Protein AF-A0A9E4ISK7-F1 (afdb_monomer_lite)

Sequence (174 aa):
MADTTSGPSQARIRTDLWRAVLDFSGDEKYVWDQNGLVARRASEASDPGPDMPTITPEQFTGWKKAFAGGVDDGDRDERLNEWTERRLPASFLPPHLKHRWNGHLKVEVHKRLLDWFEAQNLAAPTDLLVARDGIDAPAGPDLRQRLIACLRLMSQEELERVQIPASVLLRLKP

Structure (mmCIF, N/CA/C/O backbone):
data_AF-A0A9E4ISK7-F1
#
_entry.id   AF-A0A9E4ISK7-F1
#
loop_
_atom_site.group_PDB
_atom_site.id
_atom_site.type_symbol
_atom_site.label_atom_id
_atom_site.label_alt_id
_atom_site.label_comp_id
_atom_site.label_asym_id
_atom_site.label_entity_id
_atom_site.label_seq_id
_atom_site.pdbx_PDB_ins_code
_atom_site.Cartn_x
_atom_site.Cartn_y
_atom_site.Cartn_z
_atom_site.occupancy
_atom_site.B_iso_or_equiv
_atom_site.auth_seq_id
_atom_site.auth_comp_id
_atom_site.auth_asym_id
_atom_site.auth_atom_id
_atom_site.pdbx_PDB_model_num
ATOM 1 N N . MET A 1 1 ? 27.536 -22.541 11.848 1.00 36.38 1 MET A N 1
ATOM 2 C CA . MET A 1 1 ? 26.096 -22.421 12.157 1.00 36.38 1 MET A CA 1
ATOM 3 C C . MET A 1 1 ? 25.453 -21.813 10.931 1.00 36.38 1 MET A C 1
ATOM 5 O O . MET A 1 1 ? 25.887 -20.747 10.524 1.00 36.38 1 MET A O 1
ATOM 9 N N . ALA A 1 2 ? 24.604 -22.581 10.252 1.00 35.00 2 ALA A N 1
ATOM 10 C CA . ALA A 1 2 ? 24.123 -22.255 8.917 1.00 35.00 2 ALA A CA 1
ATOM 11 C C . ALA A 1 2 ? 23.032 -21.179 8.961 1.00 35.00 2 ALA A C 1
ATOM 13 O O . ALA A 1 2 ? 22.099 -21.266 9.758 1.00 35.00 2 ALA A O 1
ATOM 14 N N . ASP A 1 3 ? 23.205 -20.204 8.073 1.00 38.72 3 ASP A N 1
ATOM 15 C CA . ASP A 1 3 ? 22.247 -19.195 7.640 1.00 38.72 3 ASP A CA 1
ATOM 16 C C . ASP A 1 3 ? 20.853 -19.783 7.407 1.00 38.72 3 ASP A C 1
ATOM 18 O O . ASP A 1 3 ? 20.692 -20.782 6.706 1.00 38.72 3 ASP A O 1
ATOM 22 N N . THR A 1 4 ? 19.827 -19.121 7.938 1.00 39.31 4 THR A N 1
ATOM 23 C CA . THR A 1 4 ? 18.451 -19.283 7.456 1.00 39.31 4 THR A CA 1
ATOM 24 C C . THR A 1 4 ? 18.003 -17.948 6.885 1.00 39.31 4 THR A C 1
ATOM 26 O O . THR A 1 4 ? 17.245 -17.197 7.494 1.00 39.31 4 THR A O 1
ATOM 29 N N . THR A 1 5 ? 18.517 -17.625 5.701 1.00 40.44 5 THR A N 1
ATOM 30 C CA . THR A 1 5 ? 17.979 -16.558 4.860 1.00 40.44 5 THR A CA 1
ATOM 31 C C . THR A 1 5 ? 16.600 -17.001 4.359 1.00 40.44 5 THR A C 1
ATOM 33 O O . THR A 1 5 ? 16.457 -17.538 3.262 1.00 40.44 5 THR A O 1
ATOM 36 N N . SER A 1 6 ? 15.563 -16.818 5.179 1.00 36.56 6 SER A N 1
ATOM 37 C CA . SER A 1 6 ? 14.184 -16.809 4.689 1.00 36.56 6 SER A CA 1
ATOM 38 C C . SER A 1 6 ? 14.064 -15.646 3.712 1.00 36.56 6 SER A C 1
ATOM 40 O O . SER A 1 6 ? 14.045 -14.484 4.116 1.00 36.56 6 SER A O 1
ATOM 42 N N . GLY A 1 7 ? 14.023 -15.946 2.413 1.00 36.56 7 GLY A N 1
ATOM 43 C CA . GLY A 1 7 ? 13.635 -14.956 1.412 1.00 36.56 7 GLY A CA 1
ATOM 44 C C . GLY A 1 7 ? 12.263 -14.359 1.764 1.00 36.56 7 GLY A C 1
ATOM 45 O O . GLY A 1 7 ? 11.488 -15.003 2.476 1.00 36.56 7 GLY A O 1
ATOM 46 N N . PRO A 1 8 ? 11.919 -13.147 1.293 1.00 43.12 8 PRO A N 1
ATOM 47 C CA . PRO A 1 8 ? 10.624 -12.522 1.562 1.00 43.12 8 PRO A CA 1
ATOM 48 C C . PRO A 1 8 ? 9.508 -13.246 0.787 1.00 43.12 8 PRO A C 1
ATOM 50 O O . PRO A 1 8 ? 8.964 -12.753 -0.201 1.00 43.12 8 PRO A O 1
ATOM 53 N N . SER A 1 9 ? 9.180 -14.468 1.196 1.00 48.53 9 SER A N 1
ATOM 54 C CA . SER A 1 9 ? 8.188 -15.316 0.557 1.00 48.53 9 SER A CA 1
ATOM 55 C C . SER A 1 9 ? 6.815 -15.099 1.192 1.00 48.53 9 SER A C 1
ATOM 57 O O . SER A 1 9 ? 6.573 -15.429 2.347 1.00 48.53 9 SER A O 1
ATOM 59 N N . GLN A 1 10 ? 5.902 -14.581 0.369 1.00 63.69 10 GLN A N 1
ATOM 60 C CA . GLN A 1 10 ? 4.440 -14.690 0.462 1.00 63.69 10 GLN A CA 1
ATOM 61 C C . GLN A 1 10 ? 3.666 -13.859 1.496 1.00 63.69 10 GLN A C 1
ATOM 63 O O . GLN A 1 10 ? 2.447 -13.798 1.361 1.00 63.69 10 GLN A O 1
ATOM 68 N N . ALA A 1 11 ? 4.281 -13.138 2.432 1.00 76.06 11 ALA A N 1
ATOM 69 C CA . ALA A 1 11 ? 3.509 -12.260 3.321 1.00 76.06 11 ALA A CA 1
ATOM 70 C C . ALA A 1 11 ? 2.785 -11.121 2.557 1.00 76.06 11 ALA A C 1
ATOM 72 O O . ALA A 1 11 ? 3.293 -10.558 1.570 1.00 76.06 11 ALA A O 1
ATOM 73 N N . ARG A 1 12 ? 1.566 -10.783 2.988 1.00 87.88 12 ARG A N 1
ATOM 74 C CA . ARG A 1 12 ? 0.753 -9.668 2.482 1.00 87.88 12 ARG A CA 1
ATOM 75 C C . ARG A 1 12 ? 0.538 -8.666 3.611 1.00 87.88 12 ARG A C 1
ATOM 77 O O . ARG A 1 12 ? 0.230 -9.058 4.726 1.00 87.88 12 ARG A O 1
ATOM 84 N N . ILE A 1 13 ? 0.657 -7.379 3.302 1.00 90.81 13 ILE A N 1
ATOM 85 C CA . ILE A 1 13 ? 0.269 -6.326 4.244 1.00 90.81 13 ILE A CA 1
ATOM 86 C C . ILE A 1 13 ? -1.234 -6.441 4.503 1.00 90.81 13 ILE A C 1
ATOM 88 O O . ILE A 1 13 ? -2.003 -6.689 3.567 1.00 90.81 13 ILE A O 1
ATOM 92 N N . ARG A 1 14 ? -1.648 -6.295 5.761 1.00 93.69 14 ARG A N 1
ATOM 93 C CA . ARG A 1 14 ? -3.054 -6.351 6.163 1.00 93.69 14 ARG A CA 1
ATOM 94 C C . ARG A 1 14 ? -3.914 -5.436 5.283 1.00 93.69 14 ARG A C 1
ATOM 96 O O . ARG A 1 14 ? -3.513 -4.326 4.934 1.00 93.69 14 ARG A O 1
ATOM 103 N N . THR A 1 15 ? -5.068 -5.937 4.845 1.00 92.25 15 THR A N 1
ATOM 104 C CA . THR A 1 15 ? -5.832 -5.339 3.734 1.00 92.25 15 THR A CA 1
ATOM 105 C C . THR A 1 15 ? -6.301 -3.911 4.020 1.00 92.25 15 THR A C 1
ATOM 107 O O . THR A 1 15 ? -6.286 -3.071 3.122 1.00 92.25 15 THR A O 1
ATOM 110 N N . ASP A 1 16 ? -6.711 -3.632 5.254 1.00 93.56 16 ASP A N 1
ATOM 111 C CA . ASP A 1 16 ? -7.129 -2.310 5.723 1.00 93.56 16 ASP A CA 1
ATOM 112 C C . ASP A 1 16 ? -5.970 -1.302 5.679 1.00 93.56 16 ASP A C 1
ATOM 114 O O . ASP A 1 16 ? -6.127 -0.216 5.125 1.00 93.56 16 ASP A O 1
ATOM 118 N N . LEU A 1 17 ? -4.786 -1.699 6.156 1.00 95.19 17 LEU A N 1
ATOM 119 C CA . LEU A 1 17 ? -3.566 -0.888 6.128 1.00 95.19 17 LEU A CA 1
ATOM 120 C C . LEU A 1 17 ? -3.111 -0.615 4.692 1.00 95.19 17 LEU A C 1
ATOM 122 O O . LEU A 1 17 ? -2.811 0.521 4.329 1.00 95.19 17 LEU A O 1
ATOM 126 N N . TRP A 1 18 ? -3.102 -1.655 3.853 1.00 94.94 18 TRP A N 1
ATOM 127 C CA . TRP A 1 18 ? -2.766 -1.541 2.435 1.00 94.94 18 TRP A CA 1
ATOM 128 C C . TRP A 1 18 ? -3.679 -0.539 1.726 1.00 94.94 18 TRP A C 1
ATOM 130 O O . TRP A 1 18 ? -3.203 0.327 0.992 1.00 94.94 18 TRP A O 1
ATOM 140 N N . ARG A 1 19 ? -4.992 -0.646 1.963 1.00 93.19 19 ARG A N 1
ATOM 141 C CA . ARG A 1 19 ? -5.985 0.263 1.393 1.00 93.19 19 ARG A CA 1
ATOM 142 C C . ARG A 1 19 ? -5.784 1.686 1.902 1.00 93.19 19 ARG A C 1
ATOM 144 O O . ARG A 1 19 ? -5.704 2.585 1.081 1.00 93.19 19 ARG A O 1
ATOM 151 N N . ALA A 1 20 ? -5.644 1.882 3.211 1.00 94.31 20 ALA A N 1
ATOM 152 C CA . ALA A 1 20 ? -5.480 3.208 3.804 1.00 94.31 20 ALA A CA 1
ATOM 153 C C . ALA A 1 20 ? -4.252 3.956 3.262 1.00 94.31 20 ALA A C 1
ATOM 155 O O . ALA A 1 20 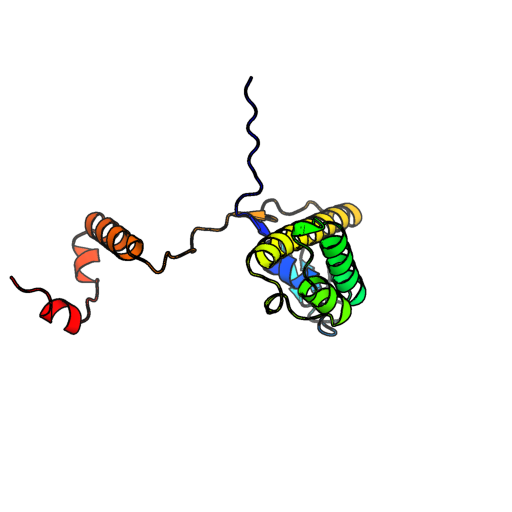? -4.310 5.161 3.029 1.00 94.31 20 ALA A O 1
ATOM 156 N N . VAL A 1 21 ? -3.145 3.247 3.020 1.00 95.75 21 VAL A N 1
ATOM 157 C CA . VAL A 1 21 ? -1.927 3.852 2.466 1.00 95.75 21 VAL A CA 1
ATOM 158 C C . VAL A 1 21 ? -2.071 4.175 0.978 1.00 95.75 21 VAL A C 1
ATOM 160 O O . VAL A 1 21 ? -1.618 5.233 0.548 1.00 95.75 21 VAL A O 1
ATOM 163 N N . LEU A 1 22 ? -2.665 3.278 0.184 1.00 94.06 22 LEU A N 1
ATOM 164 C CA . LEU A 1 22 ? -2.712 3.400 -1.279 1.00 94.06 22 LEU A CA 1
ATOM 165 C C . LEU A 1 22 ? -3.979 4.062 -1.835 1.00 94.06 22 LEU A C 1
ATOM 167 O O . LEU A 1 22 ? -4.056 4.261 -3.047 1.00 94.06 22 LEU A O 1
ATOM 171 N N . ASP A 1 23 ? -4.962 4.403 -1.006 1.00 90.50 23 ASP A N 1
ATOM 172 C CA . ASP A 1 23 ? -6.176 5.093 -1.451 1.00 90.50 23 ASP A CA 1
ATOM 173 C C . ASP A 1 23 ? -5.957 6.606 -1.566 1.00 90.50 23 ASP A C 1
ATOM 175 O O . ASP A 1 23 ? -6.530 7.412 -0.846 1.00 90.50 23 ASP A O 1
ATOM 179 N N . PHE A 1 24 ? -5.089 6.989 -2.499 1.00 82.94 24 PHE A N 1
ATOM 180 C CA . PHE A 1 24 ? -4.794 8.384 -2.838 1.00 82.94 24 PHE A CA 1
ATOM 181 C C . PHE A 1 24 ? -5.699 8.922 -3.957 1.00 82.94 24 PHE A C 1
ATOM 183 O O . PHE A 1 24 ? -5.371 9.905 -4.622 1.00 82.94 24 PHE A O 1
ATOM 190 N N . SER A 1 25 ? -6.800 8.214 -4.226 1.00 76.88 25 SER A N 1
ATOM 191 C CA . SER A 1 25 ? -7.672 8.433 -5.380 1.00 76.88 25 SER A CA 1
ATOM 192 C C . SER A 1 25 ? -8.819 9.414 -5.123 1.00 76.88 25 SER A C 1
ATOM 194 O O . SER A 1 25 ? -9.429 9.883 -6.083 1.00 76.88 25 SER A O 1
ATOM 196 N N . GLY A 1 26 ? -9.092 9.768 -3.865 1.00 64.69 26 GLY A N 1
ATOM 197 C CA . GLY A 1 26 ? -10.170 10.685 -3.503 1.00 64.69 26 GLY A CA 1
ATOM 198 C C . GLY A 1 26 ? -10.032 11.241 -2.088 1.00 64.69 26 GLY A C 1
ATOM 199 O O . GLY A 1 26 ? -9.187 10.788 -1.324 1.00 64.69 26 GLY A O 1
ATOM 200 N N . ASP A 1 27 ? -10.887 12.214 -1.759 1.00 70.50 27 ASP A N 1
ATOM 201 C CA . ASP A 1 27 ? -10.942 13.002 -0.508 1.00 70.50 27 ASP A CA 1
ATOM 202 C C . ASP A 1 27 ? -11.174 12.189 0.783 1.00 70.50 27 ASP A C 1
ATOM 204 O O . ASP A 1 27 ? -11.459 12.741 1.850 1.00 70.50 27 ASP A O 1
ATOM 208 N N . GLU A 1 28 ? -11.102 10.865 0.706 1.00 82.81 28 GLU A N 1
ATOM 209 C CA . GLU A 1 28 ? -11.341 9.991 1.835 1.00 82.81 28 GLU A CA 1
ATOM 210 C C . GLU A 1 28 ? -10.117 9.940 2.745 1.00 82.81 28 GLU A C 1
ATOM 212 O O . GLU A 1 28 ? -9.042 9.463 2.381 1.00 82.81 28 GLU A O 1
ATOM 217 N N . LYS A 1 29 ? -10.307 10.400 3.978 1.00 89.50 29 LYS A N 1
ATOM 218 C CA . LYS A 1 29 ? -9.327 10.218 5.042 1.00 89.50 29 LYS A CA 1
ATOM 219 C C . LYS A 1 29 ? -9.510 8.858 5.693 1.00 89.50 29 LYS A C 1
ATOM 221 O O . LYS A 1 29 ? -10.633 8.399 5.902 1.00 89.50 29 LYS A O 1
ATOM 226 N N . TYR A 1 30 ? -8.397 8.235 6.048 1.00 93.50 30 TYR A N 1
ATOM 227 C CA . TYR A 1 30 ? -8.376 7.020 6.848 1.00 93.50 30 TYR A CA 1
ATOM 228 C C . TYR A 1 30 ? -7.819 7.352 8.227 1.00 93.50 30 TYR A C 1
ATOM 230 O O . TYR A 1 30 ? -6.821 8.058 8.331 1.00 93.50 30 TYR A O 1
ATOM 238 N N . VAL A 1 31 ? -8.440 6.816 9.270 1.00 94.38 31 VAL A N 1
ATOM 239 C CA . VAL A 1 31 ? -8.013 6.967 10.664 1.00 94.38 31 VAL A CA 1
ATOM 240 C C . VAL A 1 31 ? -7.708 5.602 11.264 1.00 94.38 31 VAL A C 1
ATOM 242 O O . VAL A 1 31 ? -8.289 4.582 10.871 1.00 94.38 31 VAL A O 1
ATOM 245 N N . TRP A 1 32 ? -6.779 5.581 12.213 1.00 94.69 32 TRP A N 1
ATOM 246 C CA . TRP A 1 32 ? -6.459 4.388 12.983 1.00 94.69 32 TRP A CA 1
ATOM 247 C C . TRP A 1 32 ? -7.352 4.265 14.215 1.00 94.69 32 TRP A C 1
ATOM 249 O O . TRP A 1 32 ? -7.289 5.087 15.131 1.00 94.69 32 TRP A O 1
ATOM 259 N N . ASP A 1 33 ? -8.148 3.201 14.264 1.00 90.25 33 ASP A N 1
ATOM 260 C CA . ASP A 1 33 ? -8.934 2.838 15.436 1.00 90.25 33 ASP A CA 1
ATOM 261 C C . ASP A 1 33 ? -8.073 2.012 16.397 1.00 90.25 33 ASP A C 1
ATOM 263 O O . ASP A 1 33 ? -7.779 0.843 16.141 1.00 90.25 33 ASP A O 1
ATOM 267 N N . GLN A 1 34 ? -7.669 2.618 17.513 1.00 86.38 34 GLN A N 1
ATOM 268 C CA . GLN A 1 34 ? -6.843 1.951 18.524 1.00 86.38 34 GLN A CA 1
ATOM 269 C C . GLN A 1 34 ? -7.591 0.846 19.280 1.00 86.38 34 GLN A C 1
ATOM 271 O O . GLN A 1 34 ? -6.956 -0.096 19.746 1.00 86.38 34 GLN A O 1
ATOM 276 N N . ASN A 1 35 ? -8.921 0.929 19.389 1.00 85.69 35 ASN A N 1
ATOM 277 C CA . ASN A 1 35 ? -9.716 -0.080 20.089 1.00 85.69 35 ASN A CA 1
ATOM 278 C C . ASN A 1 35 ? -9.909 -1.317 19.209 1.00 85.69 35 ASN A C 1
ATOM 280 O O . ASN A 1 35 ? -9.797 -2.446 19.680 1.00 85.69 35 ASN A O 1
ATOM 284 N N . GLY A 1 36 ? -10.190 -1.095 17.924 1.00 85.62 36 GLY A N 1
ATOM 285 C CA . GLY A 1 36 ? -10.342 -2.159 16.933 1.00 85.62 36 GLY A CA 1
ATOM 286 C C . GLY A 1 36 ? -9.026 -2.646 16.323 1.00 85.62 36 GLY A C 1
ATOM 287 O O . GLY A 1 36 ? -9.036 -3.640 15.602 1.00 85.62 36 GLY A O 1
ATOM 288 N N . LEU A 1 37 ? -7.915 -1.941 16.575 1.00 89.44 37 LEU A N 1
ATOM 289 C CA . LEU A 1 37 ? -6.619 -2.117 15.911 1.00 89.44 37 LEU A CA 1
ATOM 290 C C . LEU A 1 37 ? -6.760 -2.207 14.385 1.00 89.44 37 LEU A C 1
ATOM 292 O O . LEU A 1 37 ? -6.157 -3.076 13.750 1.00 89.44 37 LEU A O 1
ATOM 296 N N . VAL A 1 38 ? -7.568 -1.323 13.793 1.00 92.06 38 VAL A N 1
ATOM 297 C CA . VAL A 1 38 ? -7.956 -1.358 12.375 1.00 92.06 38 VAL A CA 1
ATOM 298 C C . VAL A 1 38 ? -7.886 0.029 11.740 1.00 92.06 38 VAL A C 1
ATOM 300 O O . VAL A 1 38 ? -8.265 1.029 12.348 1.00 92.06 38 VAL A O 1
ATOM 303 N N . ALA A 1 39 ? -7.429 0.096 10.491 1.00 92.69 39 ALA A N 1
ATOM 304 C CA . ALA A 1 39 ? -7.552 1.299 9.681 1.0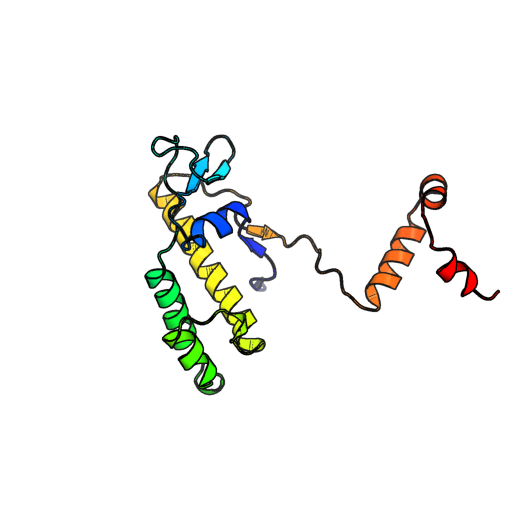0 92.69 39 ALA A CA 1
ATOM 305 C C . ALA A 1 39 ? -8.942 1.348 9.041 1.00 92.69 39 ALA A C 1
ATOM 307 O O . ALA A 1 39 ? -9.361 0.426 8.337 1.00 92.69 39 ALA A O 1
ATOM 308 N N . ARG A 1 40 ? -9.667 2.442 9.253 1.00 92.25 40 ARG A N 1
ATOM 309 C CA . ARG A 1 40 ? -11.008 2.634 8.693 1.00 92.25 40 ARG A CA 1
ATOM 310 C C . ARG A 1 40 ? -11.138 4.006 8.062 1.00 92.25 40 ARG A C 1
ATOM 312 O O . ARG A 1 40 ? -10.377 4.917 8.365 1.00 92.25 40 ARG A O 1
ATOM 319 N N . ARG A 1 41 ? -12.109 4.140 7.163 1.00 91.75 41 ARG A N 1
ATOM 320 C CA . ARG A 1 41 ? -12.477 5.444 6.606 1.00 91.75 41 ARG A CA 1
ATOM 321 C C . ARG A 1 41 ? -13.015 6.325 7.731 1.00 91.75 41 ARG A C 1
ATOM 323 O O . ARG A 1 41 ? -13.781 5.835 8.565 1.00 91.75 41 ARG A O 1
ATOM 330 N N . ALA A 1 42 ? -12.613 7.588 7.738 1.00 89.50 42 ALA A N 1
ATOM 331 C CA . ALA A 1 42 ? -13.166 8.586 8.634 1.00 89.50 42 ALA A CA 1
ATOM 332 C C . ALA A 1 42 ? -14.638 8.813 8.266 1.00 89.50 42 ALA A C 1
ATOM 334 O O . ALA A 1 42 ? -14.949 9.087 7.104 1.00 89.50 42 ALA A O 1
ATOM 335 N N . SER A 1 43 ? -15.550 8.672 9.228 1.00 82.06 43 SER A N 1
ATOM 336 C CA . SER A 1 43 ? -16.971 8.966 8.999 1.00 82.06 43 SER A CA 1
ATOM 337 C C . SER A 1 43 ? -17.257 10.466 9.038 1.00 82.06 43 SER A C 1
ATOM 339 O O . SER A 1 43 ? -18.164 10.938 8.360 1.00 82.06 43 SER A O 1
ATOM 341 N N . GLU A 1 44 ? -16.470 11.214 9.813 1.00 76.94 44 GLU A N 1
ATOM 342 C CA . GLU A 1 44 ? -16.569 12.664 9.973 1.00 76.94 44 GLU A CA 1
ATOM 343 C C . GLU A 1 44 ? -15.170 13.287 10.082 1.00 76.94 44 GLU A C 1
ATOM 345 O O . GLU A 1 44 ? -14.195 12.611 10.395 1.00 76.94 44 GLU A O 1
ATOM 350 N N . ALA A 1 45 ? -15.052 14.601 9.874 1.00 68.62 45 ALA A N 1
ATOM 351 C CA . ALA A 1 45 ? -13.770 15.301 10.018 1.00 68.62 45 ALA A CA 1
ATOM 352 C C . ALA A 1 45 ? -13.220 15.295 11.461 1.00 68.62 45 ALA A C 1
ATOM 354 O O . ALA A 1 45 ? -12.046 15.591 11.660 1.00 68.62 45 ALA A O 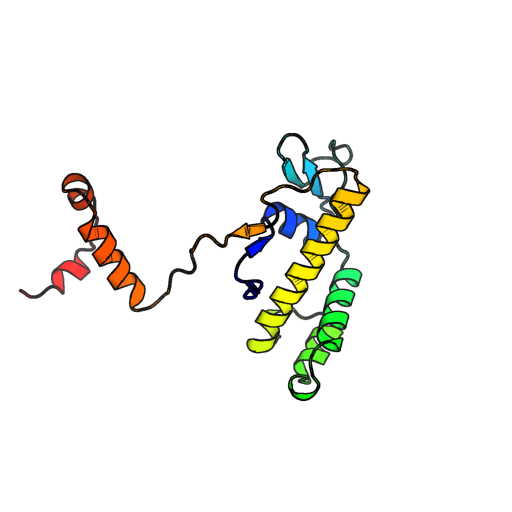1
ATOM 355 N N . SER A 1 46 ? -14.064 14.976 12.449 1.00 70.12 46 SER A N 1
ATOM 356 C CA . SER A 1 46 ? -13.720 14.902 13.876 1.00 70.12 46 SER A CA 1
ATOM 357 C C . SER A 1 46 ? -13.627 13.460 14.395 1.00 70.12 46 SER A C 1
ATOM 359 O O . SER A 1 46 ? -13.745 13.230 15.600 1.00 70.12 46 SER A O 1
ATOM 361 N N . ASP A 1 47 ? -13.465 12.487 13.500 1.00 78.12 47 ASP A N 1
ATOM 362 C CA . ASP A 1 47 ? -13.366 11.081 13.875 1.00 78.12 47 ASP A CA 1
ATOM 363 C C . ASP A 1 47 ? -12.144 10.842 14.788 1.00 78.12 47 ASP A C 1
ATOM 365 O O . ASP A 1 47 ? -11.028 11.224 14.422 1.00 78.12 47 ASP A O 1
ATOM 369 N N . PRO A 1 48 ? -12.317 10.272 15.995 1.00 78.38 48 PRO A N 1
ATOM 370 C CA . PRO A 1 48 ? -11.215 10.105 16.931 1.00 78.38 48 PRO A CA 1
ATOM 371 C C . PRO A 1 48 ? -10.195 9.075 16.428 1.00 78.38 48 PRO A C 1
ATOM 373 O O . PRO A 1 48 ? -10.490 7.887 16.309 1.00 78.38 48 PRO A O 1
ATOM 376 N N . GLY A 1 49 ? -8.964 9.531 16.201 1.00 86.88 49 GLY A N 1
ATOM 377 C CA . GLY A 1 49 ? -7.814 8.688 15.879 1.00 86.88 49 GLY A CA 1
ATOM 378 C C . GLY A 1 49 ? -6.737 9.461 15.117 1.00 86.88 49 GLY A C 1
ATOM 379 O O . GLY A 1 49 ? -7.019 10.527 14.571 1.00 86.88 49 GLY A O 1
ATOM 380 N N . PRO A 1 50 ? -5.489 8.968 15.083 1.00 92.56 50 PRO A N 1
ATOM 381 C CA . PRO A 1 50 ? -4.473 9.554 14.226 1.00 92.56 50 PRO A CA 1
ATOM 382 C C . PRO A 1 50 ? -4.757 9.213 12.757 1.00 92.56 50 PRO A C 1
ATOM 384 O O . PRO A 1 50 ? -5.141 8.085 12.425 1.00 92.56 50 PRO A O 1
ATOM 387 N N . ASP A 1 51 ? -4.538 10.194 11.883 1.00 93.62 51 ASP A N 1
ATOM 388 C CA . ASP A 1 51 ? -4.674 10.044 10.434 1.00 93.62 51 ASP A CA 1
ATOM 389 C C . ASP A 1 51 ? -3.652 9.029 9.903 1.00 93.62 51 ASP A C 1
ATOM 391 O O . ASP A 1 51 ? -2.452 9.133 10.178 1.00 93.62 51 ASP A O 1
ATOM 395 N N . MET A 1 52 ? -4.116 8.065 9.108 1.00 94.88 52 MET A N 1
ATOM 396 C CA . MET A 1 52 ? -3.266 7.075 8.446 1.00 94.88 52 MET A CA 1
ATOM 397 C C . MET A 1 52 ? -2.338 7.743 7.421 1.00 94.88 52 MET A C 1
ATOM 399 O O . MET A 1 52 ? -2.697 8.756 6.815 1.00 94.88 52 MET A O 1
ATOM 403 N N . PRO A 1 53 ? -1.158 7.159 7.136 1.00 95.31 53 PRO A N 1
ATOM 404 C CA . PRO A 1 53 ? -0.190 7.744 6.222 1.00 95.31 53 PRO A CA 1
ATOM 405 C C . PRO A 1 53 ? -0.564 7.444 4.761 1.00 95.31 53 PRO A C 1
ATOM 407 O O . PRO A 1 53 ? 0.188 6.781 4.044 1.00 95.31 53 PRO A O 1
ATOM 410 N N . THR A 1 54 ? -1.709 7.932 4.287 1.00 94.81 54 THR A N 1
ATOM 411 C CA . THR A 1 54 ? -2.092 7.870 2.867 1.00 94.81 54 THR A CA 1
ATOM 412 C C . THR A 1 54 ? -1.033 8.576 2.019 1.00 94.81 54 THR A C 1
ATOM 414 O O . THR A 1 54 ? -0.490 9.613 2.417 1.00 94.81 54 THR A O 1
ATOM 417 N N . ILE A 1 55 ? -0.638 7.983 0.891 1.00 94.62 55 ILE A N 1
ATOM 418 C CA . ILE A 1 55 ? 0.320 8.624 -0.021 1.00 94.62 55 ILE A CA 1
ATOM 419 C C . ILE A 1 55 ? -0.361 9.660 -0.911 1.00 94.62 55 ILE A C 1
ATOM 421 O 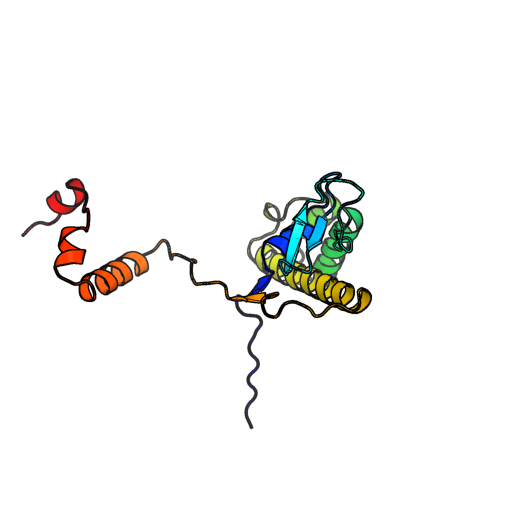O . ILE A 1 55 ? -1.573 9.665 -1.051 1.00 94.62 55 ILE A O 1
ATOM 425 N N . THR A 1 56 ? 0.415 10.527 -1.553 1.00 92.44 56 THR A N 1
ATOM 426 C CA . THR A 1 56 ? -0.086 11.373 -2.646 1.00 92.44 56 THR A CA 1
ATOM 427 C C . THR A 1 56 ? 0.223 10.746 -4.014 1.00 92.44 56 THR A C 1
ATOM 429 O O . THR A 1 56 ? 1.120 9.894 -4.115 1.00 92.44 56 THR A O 1
ATOM 432 N N . PRO A 1 57 ? -0.444 11.178 -5.104 1.00 90.88 57 PRO A N 1
ATOM 433 C CA . PRO A 1 57 ? -0.087 10.759 -6.462 1.00 90.88 57 PRO A CA 1
ATOM 434 C C . PRO A 1 57 ? 1.391 11.009 -6.814 1.00 90.88 57 PRO A C 1
ATOM 436 O O . PRO A 1 57 ? 2.012 10.240 -7.556 1.00 90.88 57 PRO A O 1
ATOM 439 N N . GLU A 1 58 ? 1.982 12.074 -6.274 1.00 91.69 58 GLU A N 1
ATOM 440 C CA . GLU A 1 58 ? 3.385 12.448 -6.463 1.00 91.69 58 GLU A CA 1
ATOM 441 C C . GLU A 1 58 ? 4.308 11.479 -5.729 1.00 91.69 58 GLU A C 1
ATOM 443 O O . GLU A 1 58 ? 5.286 11.020 -6.319 1.00 91.69 58 GLU A O 1
ATOM 448 N N . GLN A 1 59 ? 3.978 11.113 -4.486 1.00 94.06 59 GLN A N 1
ATOM 449 C CA . GLN A 1 59 ? 4.719 10.105 -3.721 1.00 94.06 59 GLN A CA 1
ATOM 450 C C . GLN A 1 59 ? 4.681 8.747 -4.428 1.00 94.06 59 GLN A C 1
ATOM 452 O O . GLN A 1 59 ? 5.726 8.124 -4.617 1.00 94.06 59 GLN A O 1
ATOM 457 N N . PHE A 1 60 ? 3.510 8.332 -4.923 1.00 93.25 60 PHE A N 1
ATOM 458 C CA . PHE A 1 60 ? 3.380 7.102 -5.706 1.00 93.25 60 PHE A CA 1
ATOM 459 C C . PHE A 1 60 ? 4.215 7.145 -6.993 1.00 93.25 60 PHE A C 1
ATOM 461 O O . PHE A 1 60 ? 4.880 6.174 -7.352 1.00 93.25 60 PHE A O 1
ATOM 468 N N . THR A 1 61 ? 4.235 8.291 -7.681 1.00 92.38 61 THR A N 1
ATOM 469 C CA . THR A 1 61 ? 5.098 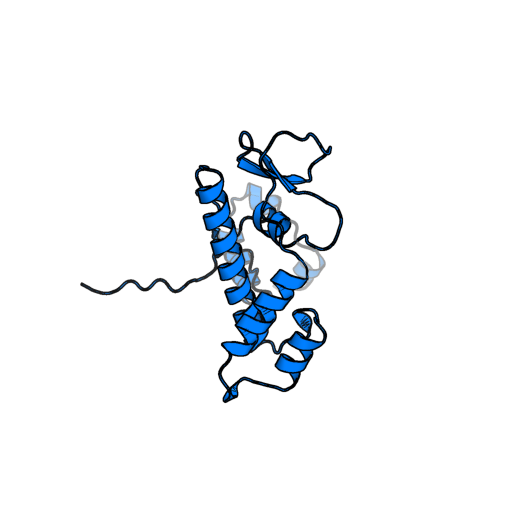8.504 -8.854 1.00 92.38 61 THR A CA 1
ATOM 470 C C . THR A 1 61 ? 6.583 8.451 -8.477 1.00 92.38 61 THR A C 1
ATOM 472 O O . THR A 1 61 ? 7.389 7.910 -9.233 1.00 92.38 61 THR A O 1
ATOM 475 N N . GLY A 1 62 ? 6.953 8.964 -7.302 1.00 94.50 62 GLY A N 1
ATOM 476 C CA . GLY A 1 62 ? 8.298 8.853 -6.738 1.00 94.50 62 GLY A CA 1
ATOM 477 C C . GLY A 1 62 ? 8.729 7.399 -6.561 1.00 94.50 62 GLY A C 1
ATOM 478 O O . GLY A 1 62 ? 9.808 7.029 -7.018 1.00 94.50 62 GLY A O 1
ATOM 479 N N . TRP A 1 63 ? 7.857 6.552 -6.011 1.00 95.69 63 TRP A N 1
ATOM 480 C CA . TRP A 1 63 ? 8.107 5.112 -5.890 1.00 95.69 63 TRP A CA 1
ATOM 481 C C . TRP A 1 63 ? 8.290 4.431 -7.248 1.00 95.69 63 TRP A C 1
ATOM 483 O O . TRP A 1 63 ? 9.213 3.640 -7.419 1.00 95.69 63 TRP A O 1
ATOM 493 N N . LYS A 1 64 ? 7.487 4.785 -8.261 1.00 94.44 64 LYS A N 1
ATOM 494 C CA . LYS A 1 64 ? 7.686 4.265 -9.629 1.00 94.44 64 LYS A CA 1
ATOM 495 C C . LYS A 1 64 ? 9.061 4.616 -10.192 1.00 94.44 64 LYS A C 1
ATOM 497 O O . LYS A 1 64 ? 9.724 3.755 -10.763 1.00 94.44 64 LYS A O 1
ATOM 502 N N . LYS A 1 65 ? 9.496 5.867 -10.018 1.00 93.88 65 LYS A N 1
ATOM 503 C CA . LYS A 1 65 ? 10.816 6.330 -10.469 1.00 93.88 65 LYS A CA 1
ATOM 504 C C . LYS A 1 65 ? 11.947 5.625 -9.724 1.00 93.88 65 LYS A C 1
ATOM 506 O O . LYS A 1 65 ? 12.905 5.203 -10.362 1.00 93.88 65 LYS A O 1
ATOM 511 N N . ALA A 1 66 ? 11.819 5.464 -8.407 1.00 94.44 66 ALA A N 1
ATOM 512 C CA . ALA A 1 66 ? 12.788 4.733 -7.593 1.00 94.44 66 ALA A CA 1
ATOM 513 C C . ALA A 1 66 ? 12.913 3.274 -8.054 1.00 94.44 66 ALA A C 1
ATOM 515 O O . ALA A 1 66 ? 14.021 2.783 -8.255 1.00 94.44 66 ALA A O 1
ATOM 516 N N . PHE A 1 67 ? 11.782 2.614 -8.317 1.00 94.81 67 PHE A N 1
ATOM 517 C CA . PHE A 1 67 ? 11.762 1.274 -8.891 1.00 94.81 67 PHE A CA 1
ATOM 518 C C . PHE A 1 67 ? 12.460 1.219 -10.254 1.00 94.81 67 PHE A C 1
ATOM 520 O O . PHE A 1 67 ? 13.363 0.410 -10.431 1.00 94.81 67 PHE A O 1
ATOM 527 N N . ALA A 1 68 ? 12.094 2.093 -11.197 1.00 92.31 68 ALA A N 1
ATOM 528 C CA . ALA A 1 68 ? 12.693 2.114 -12.533 1.00 92.31 68 ALA A CA 1
ATOM 529 C C . ALA A 1 68 ? 14.207 2.411 -12.511 1.00 92.31 68 ALA A C 1
ATOM 531 O O . ALA A 1 68 ? 14.963 1.878 -13.328 1.00 92.31 68 ALA A O 1
ATOM 532 N N . GLY A 1 69 ? 14.665 3.225 -11.554 1.00 91.88 69 GLY A N 1
ATOM 533 C CA . GLY A 1 69 ? 16.083 3.496 -11.315 1.00 91.88 69 GLY A CA 1
ATOM 534 C C . GLY A 1 69 ? 16.863 2.289 -10.785 1.00 91.88 69 GLY A C 1
ATOM 535 O O . GLY A 1 69 ? 18.052 2.184 -11.064 1.00 91.88 69 GLY A O 1
ATOM 536 N N . GLY A 1 70 ? 16.199 1.374 -10.070 1.00 89.25 70 GLY A N 1
ATOM 537 C CA . GLY A 1 70 ? 16.786 0.145 -9.524 1.00 89.25 70 GLY A CA 1
ATOM 538 C C . GLY A 1 70 ? 16.653 -1.098 -10.413 1.00 89.25 70 GLY A C 1
ATOM 539 O O . GLY A 1 70 ? 17.025 -2.186 -9.979 1.00 89.25 70 GLY A O 1
ATOM 540 N N . VAL A 1 71 ? 16.087 -0.972 -11.619 1.00 90.00 71 VAL A N 1
ATOM 541 C CA . VAL A 1 71 ? 16.059 -2.054 -12.617 1.00 90.00 71 VAL A CA 1
ATOM 542 C C . VAL A 1 71 ? 17.361 -2.032 -13.417 1.00 90.00 71 VAL A C 1
ATOM 544 O O . VAL A 1 71 ? 17.769 -0.975 -13.897 1.00 90.00 71 VAL A O 1
ATOM 547 N N . ASP A 1 72 ? 17.984 -3.203 -13.557 1.00 87.06 72 ASP A N 1
ATOM 548 C CA . ASP A 1 72 ? 19.215 -3.400 -14.324 1.00 87.06 72 ASP A CA 1
ATOM 549 C C . ASP A 1 72 ? 19.022 -3.004 -15.794 1.00 87.06 72 ASP A C 1
ATOM 551 O O . ASP A 1 72 ? 17.962 -3.243 -16.374 1.00 87.06 72 ASP A O 1
ATOM 555 N N . ASP A 1 73 ? 20.057 -2.451 -16.431 1.00 79.81 73 ASP A N 1
ATOM 556 C CA . ASP A 1 73 ? 19.952 -1.939 -17.807 1.00 79.81 73 ASP A CA 1
ATOM 557 C C . ASP A 1 73 ? 19.529 -3.013 -18.827 1.00 79.81 73 ASP A C 1
ATOM 559 O O . ASP A 1 73 ? 18.874 -2.693 -19.814 1.00 79.81 73 ASP A O 1
ATOM 563 N N . GLY A 1 74 ? 19.835 -4.291 -18.573 1.00 77.94 74 GLY A N 1
ATOM 564 C CA . GLY A 1 74 ? 19.400 -5.411 -19.420 1.00 77.94 74 GLY A CA 1
ATOM 565 C C . GLY A 1 74 ? 17.899 -5.726 -19.351 1.00 77.94 74 GLY A C 1
ATOM 566 O O . GLY A 1 74 ? 17.358 -6.294 -20.296 1.00 77.94 74 GLY A O 1
ATOM 567 N N . ASP A 1 75 ? 17.226 -5.325 -18.270 1.00 76.12 75 ASP A N 1
ATOM 568 C CA . ASP A 1 75 ? 15.779 -5.482 -18.056 1.00 76.12 75 ASP A CA 1
ATOM 569 C C . ASP A 1 75 ? 15.009 -4.171 -18.334 1.00 76.12 75 ASP A C 1
ATOM 571 O O . ASP A 1 75 ? 13.774 -4.126 -18.253 1.00 76.12 75 ASP A O 1
ATOM 575 N N . ARG A 1 76 ? 15.724 -3.076 -18.630 1.00 78.69 76 ARG A N 1
ATOM 576 C CA . ARG A 1 76 ? 15.150 -1.751 -18.877 1.00 78.69 76 ARG A CA 1
ATOM 577 C C . ARG A 1 76 ? 14.631 -1.660 -20.314 1.00 78.69 76 ARG A C 1
ATOM 579 O O . ARG A 1 76 ? 15.343 -1.297 -21.240 1.00 78.69 76 ARG A O 1
ATOM 586 N N . ASP A 1 77 ? 13.351 -1.973 -20.472 1.00 80.62 77 ASP A N 1
ATOM 587 C CA . ASP A 1 77 ? 12.593 -1.802 -21.718 1.00 80.62 77 ASP A CA 1
ATOM 588 C C . ASP A 1 77 ? 12.018 -0.369 -21.825 1.00 80.62 77 ASP A C 1
ATOM 590 O O . ASP A 1 77 ? 11.706 0.264 -20.811 1.00 80.62 77 ASP A O 1
ATOM 594 N N . GLU A 1 78 ? 11.797 0.134 -23.044 1.00 84.06 78 GLU A N 1
ATOM 595 C CA . GLU A 1 78 ? 11.078 1.388 -23.327 1.00 84.06 78 GLU A CA 1
ATOM 596 C C . GLU A 1 78 ? 9.720 1.433 -22.607 1.00 84.06 78 GLU A C 1
ATOM 598 O O . GLU A 1 78 ? 9.303 2.478 -22.103 1.00 84.06 78 GLU A O 1
ATOM 603 N N . ARG A 1 79 ? 9.072 0.271 -22.450 1.00 84.81 79 ARG A N 1
ATOM 604 C CA . ARG A 1 79 ? 7.822 0.118 -21.689 1.00 84.81 79 ARG A CA 1
ATOM 605 C C . ARG A 1 79 ? 7.933 0.533 -20.223 1.00 84.81 79 ARG A C 1
ATOM 607 O O . ARG A 1 79 ? 6.950 1.009 -19.658 1.00 84.81 79 ARG A O 1
ATOM 614 N N . LEU A 1 80 ? 9.090 0.349 -19.583 1.00 88.25 80 LEU A N 1
ATOM 615 C CA . LEU A 1 80 ? 9.312 0.754 -18.190 1.00 88.25 80 LEU A CA 1
ATOM 616 C C . LEU A 1 80 ? 9.399 2.281 -18.066 1.00 88.25 80 LEU A C 1
ATOM 618 O O . LEU A 1 80 ? 8.836 2.861 -17.129 1.00 88.25 80 LEU A O 1
ATOM 622 N N . ASN A 1 81 ? 10.052 2.928 -19.032 1.00 86.31 81 ASN A N 1
ATOM 623 C CA . ASN A 1 81 ? 10.129 4.386 -19.108 1.00 86.31 81 ASN A CA 1
ATOM 624 C C . ASN A 1 81 ? 8.736 4.972 -19.355 1.00 86.31 81 ASN A C 1
ATOM 626 O O . ASN A 1 81 ? 8.269 5.802 -18.574 1.00 86.31 81 ASN A O 1
ATOM 630 N N . GLU A 1 82 ? 8.014 4.442 -20.345 1.00 89.31 82 GLU A N 1
ATOM 631 C CA . GLU A 1 82 ? 6.649 4.869 -20.654 1.00 89.31 82 GLU A CA 1
ATOM 632 C C . GLU A 1 82 ? 5.702 4.676 -19.456 1.00 89.31 82 GLU A C 1
ATOM 634 O O . GLU A 1 82 ? 4.926 5.572 -19.111 1.00 89.31 82 GLU A O 1
ATOM 639 N N . TRP A 1 83 ? 5.787 3.532 -18.767 1.00 92.56 83 TRP A N 1
ATOM 640 C CA . TRP A 1 83 ? 4.988 3.247 -17.572 1.00 92.56 83 TRP A CA 1
ATOM 641 C C . TRP A 1 83 ? 5.222 4.258 -16.442 1.00 92.56 83 TRP A C 1
ATOM 643 O O . TRP A 1 83 ? 4.274 4.647 -15.742 1.00 92.56 83 TRP A O 1
ATOM 653 N N . THR A 1 84 ? 6.466 4.705 -16.283 1.00 89.50 84 THR A N 1
ATOM 654 C CA . THR A 1 84 ? 6.859 5.688 -15.269 1.00 89.50 84 THR A CA 1
ATOM 655 C C . THR A 1 84 ? 6.386 7.091 -15.649 1.00 89.50 84 THR A C 1
ATOM 657 O O . THR A 1 84 ? 5.745 7.763 -14.838 1.00 89.50 84 THR A O 1
ATOM 660 N N . GLU A 1 85 ? 6.647 7.527 -16.882 1.00 88.19 85 GLU A N 1
ATOM 661 C CA . GLU A 1 85 ? 6.346 8.879 -17.370 1.00 88.19 85 GLU A CA 1
ATOM 662 C C . GLU A 1 85 ? 4.846 9.136 -17.505 1.00 88.19 85 GLU A C 1
ATOM 664 O O . GLU A 1 85 ? 4.330 10.138 -17.007 1.00 88.19 85 GLU A O 1
ATOM 669 N N . ARG A 1 86 ? 4.115 8.198 -18.117 1.00 88.12 86 ARG A N 1
ATOM 670 C CA . ARG A 1 86 ? 2.670 8.320 -18.364 1.00 88.12 86 ARG A CA 1
ATOM 671 C C . ARG A 1 86 ? 1.816 7.898 -17.167 1.00 88.12 86 ARG A C 1
ATOM 673 O O . ARG A 1 86 ? 0.594 7.832 -17.278 1.00 88.12 86 ARG A O 1
ATOM 680 N N . ARG A 1 87 ? 2.441 7.592 -16.023 1.00 86.12 87 ARG A N 1
ATOM 681 C CA . ARG A 1 87 ? 1.787 7.139 -14.782 1.00 86.12 87 ARG A CA 1
ATOM 682 C C . ARG A 1 87 ? 0.847 5.939 -14.994 1.00 86.12 87 ARG A C 1
ATOM 684 O O . ARG A 1 87 ? -0.137 5.794 -14.273 1.00 86.12 87 ARG A O 1
ATOM 691 N N . LEU A 1 88 ? 1.182 5.031 -15.910 1.00 88.25 88 LEU A N 1
ATOM 692 C CA . LEU A 1 88 ? 0.306 3.924 -16.318 1.00 88.25 88 LEU A CA 1
ATOM 693 C C . LEU A 1 88 ? 0.050 2.910 -15.185 1.00 88.25 88 LEU A C 1
ATOM 695 O O . LEU A 1 88 ? 0.862 2.777 -14.260 1.00 88.25 88 LEU A O 1
ATOM 699 N N . PRO A 1 89 ? -1.069 2.165 -15.219 1.00 87.75 89 PRO A N 1
ATOM 700 C CA . PRO A 1 89 ? -1.317 1.107 -14.246 1.00 87.75 89 PRO A CA 1
ATOM 701 C C . PRO A 1 89 ? -0.302 -0.036 -14.390 1.00 87.75 89 PRO A C 1
ATOM 703 O O . PRO A 1 89 ? 0.276 -0.259 -15.451 1.00 87.75 89 PRO A O 1
ATOM 706 N N . ALA A 1 90 ? -0.101 -0.807 -13.317 1.00 87.69 90 ALA A N 1
ATOM 707 C CA . ALA A 1 90 ? 0.853 -1.926 -13.284 1.00 87.69 90 ALA A CA 1
ATOM 708 C C . ALA A 1 90 ? 0.532 -3.068 -14.275 1.00 87.69 90 ALA A C 1
ATOM 710 O O . ALA A 1 90 ? 1.326 -3.992 -14.426 1.00 87.69 90 ALA A O 1
ATOM 711 N N . SER A 1 91 ? -0.623 -3.035 -14.948 1.00 87.12 91 SER A N 1
ATOM 712 C CA . SER A 1 91 ? -0.951 -3.931 -16.065 1.00 87.12 91 SER A CA 1
ATOM 713 C C . SER A 1 91 ? -0.119 -3.670 -17.323 1.00 87.12 91 SER A C 1
ATOM 715 O O . SER A 1 91 ? -0.014 -4.572 -18.145 1.00 87.12 91 SER A O 1
ATOM 717 N N . PHE A 1 92 ? 0.477 -2.481 -17.465 1.00 87.88 92 PHE A N 1
ATOM 718 C CA . PHE A 1 92 ? 1.357 -2.137 -18.589 1.00 87.88 92 PHE A CA 1
ATOM 719 C C . PHE A 1 92 ? 2.793 -2.645 -18.408 1.00 87.88 92 PHE A C 1
ATOM 721 O O . PHE A 1 92 ? 3.559 -2.660 -19.368 1.00 87.88 92 PHE A O 1
ATOM 728 N N . LEU A 1 93 ? 3.165 -3.081 -17.199 1.00 87.44 93 LEU A N 1
ATOM 729 C CA . LEU A 1 93 ? 4.484 -3.654 -16.960 1.00 87.44 93 LEU A CA 1
ATOM 730 C C . LEU A 1 93 ? 4.582 -5.076 -17.535 1.00 87.44 93 LEU A C 1
ATOM 732 O O . LEU A 1 93 ? 3.650 -5.872 -17.365 1.00 87.44 93 LEU A O 1
ATOM 736 N N . PRO A 1 94 ? 5.736 -5.444 -18.122 1.00 84.69 94 PRO A N 1
ATOM 737 C CA . PRO A 1 94 ? 6.060 -6.831 -18.423 1.00 84.69 94 PRO A CA 1
ATOM 738 C C . PRO A 1 94 ? 5.867 -7.743 -17.195 1.00 84.69 94 PRO A C 1
ATOM 740 O O . PRO A 1 94 ? 6.153 -7.320 -16.070 1.00 84.69 94 PRO A O 1
ATOM 743 N N . PRO A 1 95 ? 5.429 -9.007 -17.366 1.00 85.06 95 PRO A N 1
ATOM 744 C CA . PRO A 1 95 ? 5.102 -9.888 -16.239 1.00 85.06 95 PRO A CA 1
ATOM 745 C C . PRO A 1 95 ? 6.223 -10.051 -15.201 1.00 85.06 95 PRO A C 1
ATOM 747 O O . PRO A 1 95 ? 5.951 -10.048 -14.000 1.00 85.06 95 PRO A O 1
ATOM 750 N N . HIS A 1 96 ? 7.479 -10.139 -15.652 1.00 83.62 96 HIS A N 1
ATOM 751 C CA . HIS A 1 96 ? 8.645 -10.273 -14.776 1.00 83.62 96 HIS A CA 1
ATOM 752 C C . HIS A 1 96 ? 8.888 -9.006 -13.934 1.00 83.62 96 HIS A C 1
ATOM 754 O O . HIS A 1 96 ? 9.161 -9.104 -12.736 1.00 83.62 96 HIS A O 1
ATOM 760 N N . LEU A 1 97 ? 8.683 -7.812 -14.506 1.00 88.94 97 LEU A N 1
ATOM 761 C CA . LEU A 1 97 ? 8.770 -6.543 -13.775 1.00 88.94 97 LEU A CA 1
ATOM 762 C C . LEU A 1 97 ? 7.565 -6.306 -12.871 1.00 88.94 97 LEU A C 1
ATOM 764 O O . LEU A 1 97 ? 7.719 -5.730 -11.802 1.00 88.94 97 LEU A O 1
ATOM 768 N N . LYS A 1 98 ? 6.372 -6.784 -13.238 1.00 90.00 98 LYS A N 1
ATOM 769 C CA . LYS A 1 98 ? 5.165 -6.640 -12.412 1.00 90.00 98 LYS A CA 1
ATOM 770 C C . LYS A 1 98 ? 5.323 -7.310 -11.046 1.00 90.00 98 LYS A C 1
ATOM 772 O O . LYS A 1 98 ? 4.904 -6.749 -10.034 1.00 90.00 98 LYS A O 1
ATOM 777 N N . HIS A 1 99 ? 5.937 -8.495 -10.997 1.00 87.44 99 HIS A N 1
ATOM 778 C CA . HIS A 1 99 ? 6.220 -9.164 -9.727 1.00 87.44 99 HIS A CA 1
ATOM 779 C C . HIS A 1 99 ? 7.235 -8.376 -8.887 1.00 87.44 99 HIS A C 1
ATOM 781 O O . HIS A 1 99 ? 6.973 -8.115 -7.712 1.00 87.44 99 HIS A O 1
ATOM 787 N N . ARG A 1 100 ? 8.339 -7.927 -9.506 1.00 90.88 100 ARG A N 1
ATOM 788 C CA . ARG A 1 100 ? 9.356 -7.084 -8.851 1.00 90.88 100 ARG A CA 1
ATOM 789 C C . ARG A 1 100 ? 8.750 -5.777 -8.323 1.00 90.88 100 ARG A C 1
ATOM 791 O O . ARG A 1 100 ? 8.996 -5.419 -7.177 1.00 90.88 100 ARG A O 1
ATOM 798 N N . TRP A 1 101 ? 7.899 -5.121 -9.111 1.00 93.62 101 TRP A N 1
ATOM 799 C CA . TRP A 1 101 ? 7.183 -3.903 -8.729 1.00 93.62 101 TRP A CA 1
ATOM 800 C C . TRP A 1 101 ? 6.277 -4.128 -7.520 1.00 93.62 101 TRP A C 1
ATOM 802 O O . TRP A 1 101 ? 6.328 -3.362 -6.566 1.00 93.62 101 TRP A O 1
ATOM 812 N N . ASN A 1 102 ? 5.480 -5.199 -7.513 1.00 91.44 102 ASN A N 1
ATOM 813 C CA . ASN A 1 102 ? 4.632 -5.517 -6.363 1.00 91.44 102 ASN A CA 1
ATOM 814 C C . ASN A 1 102 ? 5.459 -5.787 -5.096 1.00 91.44 102 ASN A C 1
ATOM 816 O O . ASN A 1 102 ? 5.027 -5.430 -4.002 1.00 91.44 102 ASN A O 1
ATOM 820 N N . GLY A 1 103 ? 6.633 -6.412 -5.232 1.00 91.50 103 GLY A N 1
ATOM 821 C CA . GLY A 1 103 ? 7.584 -6.586 -4.133 1.00 91.50 103 GLY A CA 1
ATOM 822 C C . GLY A 1 103 ? 8.101 -5.248 -3.607 1.00 91.50 103 GLY A C 1
ATOM 823 O O . GLY A 1 103 ? 8.006 -4.986 -2.412 1.00 91.50 103 GLY A O 1
ATOM 824 N N . HIS A 1 104 ? 8.560 -4.374 -4.503 1.00 93.69 104 HIS A N 1
ATOM 825 C CA . HIS A 1 104 ? 9.007 -3.025 -4.158 1.00 93.69 104 HIS A CA 1
ATOM 826 C C . HIS A 1 104 ? 7.901 -2.212 -3.469 1.00 93.69 104 HIS A C 1
ATOM 828 O O . HIS A 1 104 ? 8.116 -1.663 -2.394 1.00 93.69 104 HIS A O 1
ATOM 834 N N . LEU A 1 105 ? 6.685 -2.220 -4.019 1.00 94.75 105 LEU A N 1
ATOM 835 C CA . LEU A 1 105 ? 5.544 -1.507 -3.451 1.00 94.75 105 LEU A CA 1
ATOM 836 C C . LEU A 1 105 ? 5.203 -1.994 -2.036 1.00 94.75 105 LEU A C 1
ATOM 838 O O . LEU A 1 105 ? 4.890 -1.187 -1.167 1.00 94.75 105 LEU A O 1
ATOM 842 N N . LYS A 1 106 ? 5.299 -3.304 -1.773 1.00 93.44 106 LYS A N 1
ATOM 843 C CA . LYS A 1 106 ? 5.139 -3.839 -0.414 1.00 93.44 106 LYS A CA 1
ATOM 844 C C . LYS A 1 106 ? 6.210 -3.315 0.538 1.00 93.44 106 LYS A C 1
ATOM 846 O O . LYS A 1 106 ? 5.873 -2.981 1.665 1.00 93.44 106 LYS A O 1
ATOM 851 N N . VAL A 1 107 ? 7.469 -3.247 0.109 1.00 93.88 107 VAL A N 1
ATOM 852 C CA . VAL A 1 107 ? 8.564 -2.726 0.944 1.00 93.88 107 VAL A CA 1
ATOM 853 C C . VAL A 1 107 ? 8.319 -1.261 1.302 1.00 93.88 107 VAL A C 1
ATOM 855 O O . VAL A 1 107 ? 8.406 -0.908 2.475 1.00 93.88 107 VAL A O 1
ATOM 858 N N . GLU A 1 108 ? 7.937 -0.434 0.329 1.00 96.06 108 GLU A N 1
ATOM 859 C CA . GLU A 1 108 ? 7.641 0.988 0.549 1.00 96.06 108 GLU A CA 1
ATOM 860 C C . GLU A 1 108 ? 6.444 1.199 1.489 1.00 96.06 108 GLU A C 1
ATOM 862 O O . GLU A 1 108 ? 6.526 1.980 2.438 1.00 96.06 108 GLU A O 1
ATOM 867 N N . VAL A 1 109 ? 5.345 0.463 1.284 1.00 95.62 109 VAL A N 1
ATOM 868 C CA . VAL A 1 109 ? 4.165 0.537 2.166 1.00 95.62 109 VAL A CA 1
ATOM 869 C C . VAL A 1 109 ? 4.504 0.047 3.575 1.00 95.62 109 VAL A C 1
ATOM 871 O O . VAL A 1 109 ? 4.115 0.685 4.549 1.00 95.62 109 VAL A O 1
ATOM 874 N N . HIS A 1 110 ? 5.243 -1.057 3.696 1.00 95.12 110 HIS A N 1
ATOM 875 C CA . HIS A 1 110 ? 5.665 -1.602 4.985 1.00 95.12 110 HIS A CA 1
ATOM 876 C C . HIS A 1 110 ? 6.509 -0.595 5.766 1.00 95.12 110 HIS A C 1
ATOM 878 O O . HIS A 1 110 ? 6.194 -0.296 6.914 1.00 95.12 110 HIS A O 1
ATOM 884 N N . LYS A 1 111 ? 7.530 -0.025 5.117 1.00 95.50 111 LYS A N 1
ATOM 885 C CA . LYS A 1 111 ? 8.387 1.003 5.708 1.00 95.50 111 LYS A CA 1
ATOM 886 C C . LYS A 1 111 ? 7.567 2.202 6.179 1.00 95.50 111 LYS A C 1
ATOM 888 O O . LYS A 1 111 ? 7.666 2.590 7.333 1.00 95.50 111 LYS A O 1
ATOM 893 N N . ARG A 1 112 ? 6.695 2.734 5.319 1.00 96.00 112 ARG A N 1
ATOM 894 C CA . ARG A 1 112 ? 5.855 3.893 5.651 1.00 96.00 112 ARG A CA 1
ATOM 895 C C . ARG A 1 112 ? 4.936 3.641 6.847 1.00 96.00 112 ARG A C 1
ATOM 897 O O . ARG A 1 112 ? 4.731 4.547 7.646 1.00 96.00 112 ARG A O 1
ATOM 904 N N . LEU A 1 113 ? 4.370 2.439 6.955 1.00 96.25 113 LEU A N 1
ATOM 905 C CA . LEU A 1 113 ? 3.540 2.061 8.098 1.00 96.25 113 LEU A CA 1
ATOM 906 C C . LEU A 1 113 ? 4.359 2.000 9.386 1.00 96.25 113 LEU A C 1
ATOM 908 O O . LEU A 1 113 ? 3.913 2.550 10.387 1.00 96.25 113 LEU A O 1
ATOM 912 N N . LEU A 1 114 ? 5.537 1.370 9.363 1.00 95.50 114 LEU A N 1
ATOM 913 C CA . LEU A 1 114 ? 6.414 1.300 10.535 1.00 95.50 114 LEU A CA 1
ATOM 914 C C . LEU A 1 114 ? 6.851 2.694 10.994 1.00 95.50 114 LEU A C 1
ATOM 916 O O . LEU A 1 114 ? 6.650 3.023 12.161 1.00 95.50 114 LEU A O 1
ATOM 920 N N . ASP A 1 115 ? 7.340 3.522 10.067 1.00 96.69 115 ASP A N 1
ATOM 921 C CA . ASP A 1 115 ? 7.756 4.901 10.346 1.00 96.69 115 ASP A CA 1
ATOM 922 C C . ASP A 1 115 ? 6.594 5.715 10.951 1.00 96.69 115 ASP A C 1
ATOM 924 O O . ASP A 1 115 ? 6.781 6.514 11.867 1.00 96.69 115 ASP A O 1
ATOM 928 N N . TRP A 1 116 ? 5.366 5.504 10.463 1.00 97.19 116 TRP A N 1
ATOM 929 C CA . TRP A 1 116 ? 4.179 6.179 10.983 1.00 97.19 116 TRP A CA 1
ATOM 930 C C . TRP A 1 116 ? 3.769 5.678 12.373 1.00 97.19 116 TRP A C 1
ATOM 932 O O . TRP A 1 116 ? 3.507 6.505 13.243 1.00 97.19 116 TRP A O 1
ATOM 942 N N . PHE A 1 117 ? 3.737 4.362 12.618 1.00 95.62 117 PHE A N 1
ATOM 943 C CA . PHE A 1 117 ? 3.424 3.814 13.945 1.00 95.62 117 PHE A CA 1
ATOM 944 C C . PHE A 1 117 ? 4.424 4.318 14.991 1.00 95.62 117 PHE A C 1
ATOM 946 O O . PHE A 1 117 ? 4.015 4.766 16.063 1.00 95.62 117 PHE A O 1
ATOM 953 N N . GLU A 1 118 ? 5.713 4.332 14.647 1.00 95.94 118 GLU A N 1
ATOM 954 C CA . GLU A 1 118 ? 6.770 4.885 15.493 1.00 95.94 118 GLU A CA 1
ATOM 955 C C . GLU A 1 118 ? 6.555 6.383 15.759 1.00 95.94 118 GLU A C 1
ATOM 957 O O . GLU A 1 118 ? 6.534 6.802 16.916 1.00 95.94 118 GLU A O 1
ATOM 962 N N . ALA A 1 119 ? 6.293 7.186 14.721 1.00 96.00 119 ALA A N 1
ATOM 963 C CA . ALA A 1 119 ? 6.042 8.623 14.864 1.00 96.00 119 ALA A CA 1
ATOM 964 C C . ALA A 1 119 ? 4.804 8.948 15.722 1.00 96.00 119 ALA A C 1
ATOM 966 O O . ALA A 1 119 ? 4.772 9.980 16.392 1.00 96.00 119 ALA A O 1
ATOM 967 N N . GLN A 1 120 ? 3.792 8.076 15.721 1.00 94.44 120 GLN A N 1
ATOM 968 C CA . GLN A 1 120 ? 2.596 8.208 16.560 1.00 94.44 120 GLN A CA 1
ATOM 969 C C . GLN A 1 120 ? 2.778 7.633 17.978 1.00 94.44 120 GLN A C 1
ATOM 971 O O . GLN A 1 120 ? 1.843 7.696 18.774 1.00 94.44 120 GLN A O 1
ATOM 976 N N . ASN A 1 121 ? 3.955 7.091 18.322 1.00 93.69 121 ASN A N 1
ATOM 977 C CA . ASN A 1 121 ? 4.206 6.339 19.561 1.00 93.69 121 ASN A CA 1
ATOM 978 C C . ASN A 1 121 ? 3.213 5.179 19.771 1.00 93.69 121 ASN A C 1
ATOM 980 O O . ASN A 1 121 ? 2.779 4.899 20.890 1.00 93.69 121 ASN A O 1
ATOM 984 N N . LEU A 1 122 ? 2.836 4.510 18.682 1.00 92.56 122 LEU A N 1
ATOM 985 C CA . LEU A 1 122 ? 1.925 3.372 18.677 1.00 92.56 122 LEU A CA 1
ATOM 986 C C . LEU A 1 122 ? 2.693 2.074 18.427 1.00 92.56 122 LEU A C 1
ATOM 988 O O . LEU A 1 122 ? 3.627 2.021 17.629 1.00 92.56 122 LEU A O 1
ATOM 992 N N . ALA A 1 123 ? 2.262 0.990 19.072 1.00 88.88 123 ALA A N 1
ATOM 993 C CA . ALA A 1 123 ? 2.766 -0.337 18.746 1.00 88.88 123 ALA A CA 1
ATOM 994 C C . ALA A 1 123 ? 2.196 -0.788 17.393 1.00 88.88 123 ALA A C 1
ATOM 996 O O . ALA A 1 123 ? 0.977 -0.810 17.203 1.00 88.88 123 ALA A O 1
ATOM 997 N N . ALA A 1 124 ? 3.074 -1.173 16.465 1.00 88.31 124 ALA A N 1
ATOM 998 C CA . ALA A 1 124 ? 2.646 -1.777 15.212 1.00 88.31 124 ALA A CA 1
ATOM 999 C C . ALA A 1 124 ? 1.909 -3.108 15.491 1.00 88.31 124 ALA A C 1
ATOM 1001 O O . ALA A 1 124 ? 2.366 -3.892 16.331 1.00 88.31 124 ALA A O 1
ATOM 1002 N N . PRO A 1 125 ? 0.794 -3.396 14.796 1.00 89.06 125 PRO A N 1
ATOM 1003 C CA . PRO A 1 125 ? 0.081 -4.659 14.945 1.00 89.06 125 PRO A CA 1
ATOM 1004 C C . PRO A 1 125 ? 0.983 -5.856 14.633 1.00 89.06 125 PRO A C 1
ATOM 1006 O O . PRO A 1 125 ? 1.725 -5.849 13.649 1.00 89.06 125 PRO A O 1
ATOM 1009 N N . THR A 1 126 ? 0.888 -6.920 15.431 1.00 85.56 126 THR A N 1
ATOM 1010 C CA . THR A 1 126 ? 1.650 -8.162 15.203 1.00 85.56 126 THR A CA 1
ATOM 1011 C C . THR A 1 126 ? 1.249 -8.871 13.907 1.00 85.56 126 THR A C 1
ATOM 1013 O O . THR A 1 126 ? 2.030 -9.647 13.363 1.00 85.56 126 THR A O 1
ATOM 1016 N N . ASP A 1 127 ? 0.057 -8.570 13.386 1.00 87.44 127 ASP A N 1
ATOM 1017 C CA . ASP A 1 127 ? -0.515 -9.083 12.142 1.00 87.44 127 ASP A CA 1
ATOM 1018 C C . ASP A 1 127 ? -0.363 -8.116 10.953 1.00 87.44 127 ASP A C 1
ATOM 1020 O O . ASP A 1 127 ? -1.029 -8.282 9.929 1.00 87.44 127 ASP A O 1
ATOM 1024 N N . LEU A 1 128 ? 0.520 -7.112 11.049 1.00 87.81 128 LEU A N 1
ATOM 1025 C CA . LEU A 1 128 ? 0.779 -6.168 9.954 1.00 87.81 128 LEU A CA 1
ATOM 1026 C C . LEU A 1 128 ? 1.103 -6.912 8.651 1.00 87.81 128 LEU A C 1
ATOM 1028 O O . LEU A 1 128 ? 0.602 -6.560 7.578 1.00 87.81 128 LEU A O 1
ATOM 1032 N N . LEU A 1 129 ? 1.910 -7.968 8.763 1.00 87.94 129 LEU A N 1
ATOM 1033 C CA . LEU A 1 129 ? 2.179 -8.930 7.707 1.00 87.94 129 LEU A CA 1
ATOM 1034 C C . LEU A 1 129 ? 1.367 -10.199 7.965 1.00 87.94 129 LEU A C 1
ATOM 1036 O O . LEU A 1 129 ? 1.706 -11.016 8.815 1.00 87.94 129 LEU A O 1
ATOM 1040 N N . VAL A 1 130 ? 0.315 -10.389 7.180 1.00 84.69 130 VAL A N 1
ATOM 1041 C CA . VAL A 1 130 ? -0.498 -11.602 7.203 1.00 84.69 130 VAL A CA 1
ATOM 1042 C C . VAL A 1 130 ? 0.147 -12.618 6.266 1.00 84.69 130 VAL A C 1
ATOM 1044 O O . VAL A 1 130 ? 0.492 -12.295 5.121 1.00 84.69 130 VAL A O 1
ATOM 1047 N N . ALA A 1 131 ? 0.317 -13.857 6.731 1.00 75.44 131 ALA A N 1
ATOM 1048 C CA . ALA A 1 131 ? 0.671 -14.951 5.839 1.00 75.44 131 ALA A CA 1
ATOM 1049 C C . ALA A 1 131 ? -0.366 -15.014 4.712 1.00 75.44 131 ALA A C 1
ATOM 1051 O O . ALA A 1 131 ? -1.560 -14.806 4.927 1.00 75.44 131 ALA A O 1
ATOM 1052 N N . ARG A 1 132 ? 0.068 -15.270 3.479 1.00 63.22 132 ARG A N 1
ATOM 1053 C CA . ARG A 1 132 ? -0.893 -15.601 2.433 1.00 63.22 132 ARG A CA 1
ATOM 1054 C C . ARG A 1 132 ? -1.440 -16.979 2.774 1.00 63.22 132 ARG A C 1
ATOM 1056 O O . ARG A 1 132 ? -0.845 -17.977 2.380 1.00 63.22 132 ARG A O 1
ATOM 1063 N N . ASP A 1 133 ? -2.543 -17.021 3.516 1.00 49.97 133 ASP A N 1
ATOM 1064 C CA . ASP A 1 133 ? -3.344 -18.232 3.632 1.00 49.97 133 ASP A CA 1
ATOM 1065 C C . ASP A 1 133 ? -3.572 -18.725 2.209 1.00 49.97 133 ASP A C 1
ATOM 1067 O O . ASP A 1 133 ? -3.978 -17.952 1.334 1.00 49.97 133 ASP A O 1
ATOM 1071 N N . GLY A 1 134 ? -3.159 -19.964 1.954 1.00 45.69 134 GLY A N 1
ATOM 1072 C CA . GLY A 1 134 ? -3.058 -20.561 0.631 1.00 45.69 134 GLY A CA 1
ATOM 1073 C C . GLY A 1 134 ? -4.408 -20.653 -0.073 1.00 45.69 134 GLY A C 1
ATOM 1074 O O . GLY A 1 134 ? -4.985 -21.725 -0.179 1.00 45.69 134 GLY A O 1
ATOM 1075 N N . ILE A 1 135 ? -4.875 -19.530 -0.609 1.00 43.84 135 ILE A N 1
ATOM 1076 C CA . ILE A 1 135 ? -5.910 -19.418 -1.635 1.00 43.84 135 ILE A CA 1
ATOM 1077 C C . ILE A 1 135 ? -5.236 -18.953 -2.935 1.00 43.84 135 ILE A C 1
ATOM 1079 O O . ILE A 1 135 ? -5.794 -18.211 -3.733 1.00 43.84 135 ILE A O 1
ATOM 1083 N N . ASP A 1 136 ? -4.004 -19.400 -3.178 1.00 44.56 136 ASP A N 1
ATOM 1084 C CA . ASP A 1 136 ? -3.635 -19.746 -4.546 1.00 44.56 136 ASP A CA 1
ATOM 1085 C C . ASP A 1 136 ? -4.233 -21.126 -4.783 1.00 44.56 136 ASP A C 1
ATOM 1087 O O . ASP A 1 136 ? -3.567 -22.143 -4.617 1.00 44.56 136 ASP A O 1
ATOM 1091 N N . ALA A 1 137 ? -5.533 -21.165 -5.087 1.00 45.19 137 ALA A N 1
ATOM 1092 C CA . ALA A 1 137 ? -6.131 -22.346 -5.676 1.00 45.19 137 ALA A CA 1
ATOM 1093 C C . ALA A 1 137 ? -5.380 -22.592 -6.994 1.00 45.19 137 ALA A C 1
ATOM 1095 O O . ALA A 1 137 ? -5.464 -21.757 -7.901 1.00 45.19 137 ALA A O 1
ATOM 1096 N N . PRO A 1 138 ? -4.621 -23.689 -7.129 1.00 42.50 138 PRO A N 1
ATOM 1097 C CA . PRO A 1 138 ? -4.049 -24.032 -8.411 1.00 42.50 138 PRO A CA 1
ATOM 1098 C C . PRO A 1 138 ? -5.215 -24.410 -9.322 1.00 42.50 138 PRO A C 1
ATOM 1100 O O . PRO A 1 138 ? -5.806 -25.482 -9.193 1.00 42.50 138 PRO A O 1
ATOM 1103 N N . ALA A 1 139 ? -5.574 -23.516 -10.240 1.00 50.16 139 ALA A N 1
ATOM 1104 C CA . ALA A 1 139 ? -6.389 -23.871 -11.389 1.00 50.16 139 ALA A CA 1
ATOM 1105 C C . ALA A 1 139 ? -5.548 -24.822 -12.257 1.00 50.16 139 ALA A C 1
ATOM 1107 O O . ALA A 1 139 ? -4.761 -24.398 -13.099 1.00 50.16 139 ALA A O 1
ATOM 1108 N N . GLY A 1 140 ? -5.636 -26.119 -11.963 1.00 52.38 140 GLY A N 1
ATOM 1109 C CA . GLY A 1 140 ? -4.788 -27.143 -12.558 1.00 52.38 140 GLY A CA 1
ATOM 1110 C C . GLY A 1 140 ? -5.009 -28.536 -11.952 1.00 52.38 140 GLY A C 1
ATOM 1111 O O . GLY A 1 140 ? -5.857 -28.702 -11.072 1.00 52.38 140 GLY A O 1
ATOM 1112 N N . PRO A 1 141 ? -4.254 -29.553 -12.410 1.00 55.88 141 PRO A N 1
ATOM 1113 C CA . PRO A 1 141 ? -4.399 -30.967 -12.024 1.00 55.88 141 PRO A CA 1
ATOM 1114 C C . PRO A 1 141 ? -4.343 -31.247 -10.508 1.00 55.88 141 PRO A C 1
ATOM 1116 O O . PRO A 1 141 ? -4.800 -32.303 -10.068 1.00 55.88 141 PRO A O 1
ATOM 1119 N N . ASP A 1 142 ? -3.860 -30.293 -9.712 1.00 67.31 142 ASP A N 1
ATOM 1120 C CA . ASP A 1 142 ? -3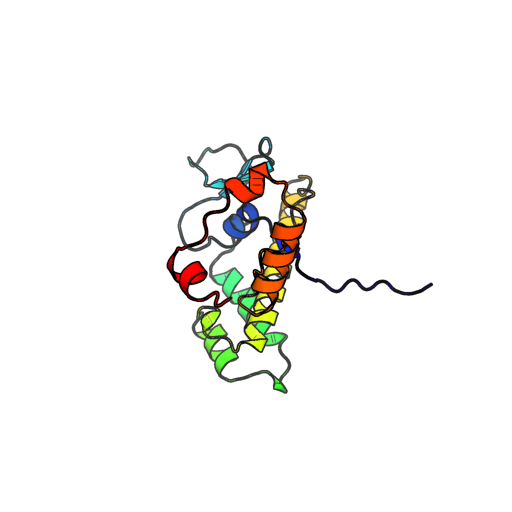.782 -30.364 -8.250 1.00 67.31 142 ASP A CA 1
ATOM 1121 C C . ASP A 1 142 ? -5.162 -30.256 -7.557 1.00 67.31 142 ASP A C 1
ATOM 1123 O O . ASP A 1 142 ? -5.407 -30.920 -6.550 1.00 67.31 142 ASP A O 1
ATOM 1127 N N . LEU A 1 143 ? -6.144 -29.544 -8.136 1.00 71.00 143 LEU A N 1
ATOM 1128 C CA . LEU A 1 143 ? -7.497 -29.467 -7.552 1.00 71.00 143 LEU A CA 1
ATOM 1129 C C . LEU A 1 143 ? -8.156 -30.851 -7.446 1.00 71.00 143 LEU A C 1
ATOM 1131 O O . LEU A 1 143 ? -8.814 -31.161 -6.453 1.00 71.00 143 LEU A O 1
ATOM 1135 N N . ARG A 1 144 ? -7.945 -31.715 -8.447 1.00 79.12 144 ARG A N 1
ATOM 1136 C CA . ARG A 1 144 ? -8.474 -33.086 -8.437 1.00 79.12 144 ARG A CA 1
ATOM 1137 C C . ARG A 1 144 ? -7.861 -33.910 -7.306 1.00 79.12 144 ARG A C 1
ATOM 1139 O O . ARG A 1 144 ? -8.588 -34.625 -6.625 1.00 79.12 144 ARG A O 1
ATOM 1146 N N . GLN A 1 145 ? -6.546 -33.821 -7.108 1.00 77.62 145 GLN A N 1
ATOM 1147 C CA . GLN A 1 145 ? -5.857 -34.574 -6.057 1.00 77.62 145 GLN A CA 1
ATOM 1148 C C . GLN A 1 145 ? -6.298 -34.122 -4.665 1.00 77.62 145 GLN A C 1
ATOM 1150 O O . GLN A 1 145 ? -6.546 -34.961 -3.801 1.00 77.62 145 GLN A O 1
ATOM 1155 N N . ARG A 1 146 ? -6.495 -32.816 -4.473 1.00 74.19 146 ARG A N 1
ATOM 1156 C CA . ARG A 1 146 ? -7.008 -32.260 -3.217 1.00 74.19 146 ARG A CA 1
ATOM 1157 C C . ARG A 1 146 ? -8.448 -32.667 -2.943 1.00 74.19 146 ARG A C 1
ATOM 1159 O O . ARG A 1 146 ? -8.734 -33.097 -1.835 1.00 74.19 146 ARG A O 1
ATOM 1166 N N . LEU A 1 147 ? -9.329 -32.622 -3.945 1.00 84.50 147 LEU A N 1
ATOM 1167 C CA . LEU A 1 147 ? -10.702 -33.116 -3.793 1.00 84.50 147 LEU A CA 1
ATOM 1168 C C . LEU A 1 147 ? -10.723 -34.598 -3.404 1.00 84.50 147 LEU A C 1
ATOM 1170 O O . LEU A 1 147 ? -11.459 -34.974 -2.500 1.00 84.50 147 LEU A O 1
ATOM 1174 N N . ILE A 1 148 ? -9.873 -35.428 -4.018 1.00 84.94 148 ILE A N 1
ATOM 1175 C CA . ILE A 1 148 ? -9.735 -36.842 -3.635 1.00 84.94 148 ILE A CA 1
ATOM 1176 C C . ILE A 1 148 ? -9.239 -36.976 -2.188 1.00 84.94 148 ILE A C 1
ATOM 1178 O O . ILE A 1 148 ? -9.758 -37.806 -1.447 1.00 84.94 148 ILE A O 1
ATOM 1182 N N . ALA A 1 149 ? -8.257 -36.175 -1.768 1.00 80.81 149 ALA A N 1
ATOM 1183 C CA . ALA A 1 149 ? -7.757 -36.192 -0.394 1.00 80.81 149 ALA A CA 1
ATOM 1184 C C . ALA A 1 149 ? -8.833 -35.765 0.620 1.00 80.81 149 ALA A C 1
ATOM 1186 O O . ALA A 1 149 ? -8.991 -36.428 1.640 1.00 80.81 149 ALA A O 1
ATOM 1187 N N . CYS A 1 150 ? -9.618 -34.728 0.316 1.00 83.50 150 CYS A N 1
ATOM 1188 C CA . CYS A 1 150 ? -10.744 -34.298 1.146 1.00 83.50 150 CYS A CA 1
ATOM 1189 C C . CYS A 1 150 ? -11.810 -35.392 1.254 1.00 83.50 150 CYS A C 1
ATOM 1191 O O . CYS A 1 150 ? -12.199 -35.744 2.361 1.00 83.50 150 CYS A O 1
ATOM 1193 N N . LEU A 1 151 ? -12.223 -35.989 0.129 1.00 89.25 151 LEU A N 1
ATOM 1194 C CA . LEU A 1 151 ? -13.220 -37.066 0.118 1.00 89.25 151 LEU A CA 1
ATOM 1195 C C . LEU A 1 151 ? -12.770 -38.298 0.917 1.00 89.25 151 LEU A C 1
ATOM 1197 O O . LEU A 1 151 ? -13.608 -38.987 1.483 1.00 89.25 151 LEU A O 1
ATOM 1201 N N . ARG A 1 152 ? -11.461 -38.576 0.989 1.00 86.94 152 ARG A N 1
ATOM 1202 C CA . ARG A 1 152 ? -10.908 -39.674 1.804 1.00 86.94 152 ARG A CA 1
ATOM 1203 C C . ARG A 1 152 ? -10.957 -39.416 3.309 1.00 86.94 152 ARG A C 1
ATOM 1205 O O . ARG A 1 152 ? -10.916 -40.377 4.068 1.00 86.94 152 ARG A O 1
ATOM 1212 N N . LEU A 1 153 ? -10.967 -38.153 3.726 1.00 88.62 153 LEU A N 1
ATOM 1213 C CA . LEU A 1 153 ? -10.995 -37.760 5.137 1.00 88.62 153 LEU A CA 1
ATOM 1214 C C . LEU A 1 153 ? -12.415 -37.502 5.650 1.00 88.62 153 LEU A C 1
ATOM 1216 O O . LEU A 1 153 ? -12.610 -37.442 6.859 1.00 88.62 153 LEU A O 1
ATOM 1220 N N . MET A 1 154 ? -13.386 -37.346 4.747 1.00 89.38 154 MET A N 1
ATOM 1221 C CA . MET A 1 154 ? -14.786 -37.135 5.102 1.00 89.38 154 MET A CA 1
ATOM 1222 C C . MET A 1 154 ? -15.399 -38.382 5.741 1.00 89.38 154 MET A C 1
ATOM 1224 O O . MET A 1 154 ? -15.181 -39.515 5.306 1.00 89.38 154 MET A O 1
ATOM 1228 N N . SER A 1 155 ? -16.215 -38.148 6.761 1.00 89.44 155 SER A N 1
ATOM 1229 C CA . SER A 1 155 ? -17.100 -39.140 7.361 1.00 89.44 155 SER A CA 1
ATOM 1230 C C . SER A 1 155 ? -18.274 -39.487 6.436 1.00 89.44 155 SER A C 1
ATOM 1232 O O . SER A 1 155 ? -18.550 -38.797 5.451 1.00 89.44 155 SER A O 1
ATOM 1234 N N . GLN A 1 156 ? -19.001 -40.559 6.761 1.00 85.81 156 GLN A N 1
ATOM 1235 C CA . GLN A 1 156 ? -20.170 -40.982 5.985 1.00 85.81 156 GLN A CA 1
ATOM 1236 C C . GLN A 1 156 ? -21.251 -39.888 5.919 1.00 85.81 156 GLN A C 1
ATOM 1238 O O . GLN A 1 156 ? -21.771 -39.612 4.841 1.00 85.81 156 GLN A O 1
ATOM 1243 N N . GLU A 1 157 ? -21.531 -39.215 7.038 1.00 86.12 157 GLU A N 1
ATOM 1244 C CA . GLU A 1 157 ? -22.517 -38.125 7.092 1.00 86.12 157 GLU A CA 1
ATOM 1245 C C . GLU A 1 157 ? -22.117 -36.923 6.226 1.00 86.12 157 GLU A C 1
ATOM 1247 O O . GLU A 1 157 ? -22.966 -36.238 5.653 1.00 86.12 157 GLU A O 1
ATOM 1252 N N . GLU A 1 158 ? -20.817 -36.645 6.124 1.00 85.12 158 GLU A N 1
ATOM 1253 C CA . GLU A 1 158 ? -20.300 -35.568 5.282 1.00 85.12 158 GLU A CA 1
ATOM 1254 C C . GLU A 1 158 ? -20.377 -35.941 3.803 1.00 85.12 158 GLU A C 1
ATOM 1256 O O . GLU A 1 158 ? -20.795 -35.110 2.997 1.00 85.12 158 GLU A O 1
ATOM 1261 N N . LEU A 1 159 ? -20.057 -37.192 3.450 1.00 88.50 159 LEU A N 1
ATOM 1262 C CA . LEU A 1 159 ? -20.179 -37.704 2.083 1.00 88.50 159 LEU A CA 1
ATOM 1263 C C . LEU A 1 159 ? -21.624 -37.665 1.574 1.00 88.50 159 LEU A C 1
ATOM 1265 O O . LEU A 1 159 ? -21.842 -37.306 0.418 1.00 88.50 159 LEU A O 1
ATOM 1269 N N . GLU A 1 160 ? -22.612 -37.954 2.424 1.00 86.94 160 GLU A N 1
ATOM 1270 C CA . GLU A 1 160 ? -24.039 -37.879 2.069 1.00 86.94 160 GLU A CA 1
ATOM 1271 C C . GLU A 1 160 ? -24.502 -36.456 1.720 1.00 86.94 160 GLU A C 1
ATOM 1273 O O . GLU A 1 160 ? -25.462 -36.272 0.970 1.00 86.94 160 GLU A O 1
ATOM 1278 N N . ARG A 1 161 ? -23.803 -35.432 2.220 1.00 88.69 161 ARG A N 1
ATOM 1279 C CA . ARG A 1 161 ? -24.099 -34.021 1.932 1.00 88.69 161 ARG A CA 1
ATOM 1280 C C . ARG A 1 161 ? -23.364 -33.493 0.700 1.00 88.69 161 ARG A C 1
ATOM 1282 O O . ARG A 1 161 ? -23.671 -32.387 0.248 1.00 88.69 161 ARG A O 1
ATOM 1289 N N . VAL A 1 162 ? -22.406 -34.241 0.145 1.00 88.19 162 VAL A N 1
ATOM 1290 C CA . VAL A 1 162 ? -21.651 -33.812 -1.039 1.00 88.19 162 VAL A CA 1
ATOM 1291 C C . VAL A 1 162 ? -22.557 -33.840 -2.268 1.00 88.19 162 VAL A C 1
ATOM 1293 O O . VAL A 1 162 ? -23.007 -34.889 -2.721 1.00 88.19 162 VAL A O 1
ATOM 1296 N N . GLN A 1 163 ? -22.780 -32.670 -2.865 1.00 88.44 163 GLN A N 1
ATOM 1297 C CA . GLN A 1 163 ? -23.537 -32.555 -4.107 1.00 88.44 163 GLN A CA 1
ATOM 1298 C C . GLN A 1 163 ? -22.617 -32.719 -5.318 1.00 88.44 163 GLN A C 1
ATOM 1300 O O . GLN A 1 163 ? -21.787 -31.858 -5.612 1.00 88.44 163 GLN A O 1
ATOM 1305 N N . ILE A 1 164 ? -22.792 -33.820 -6.051 1.00 84.94 164 ILE A N 1
ATOM 1306 C CA . ILE A 1 164 ? -22.104 -34.065 -7.321 1.00 84.94 164 ILE A CA 1
ATOM 1307 C C . ILE A 1 164 ? -23.101 -33.822 -8.462 1.00 84.94 164 ILE A C 1
ATOM 1309 O O . ILE A 1 164 ? -24.151 -34.466 -8.492 1.00 84.94 164 ILE A O 1
ATOM 1313 N N . PRO A 1 165 ? -22.804 -32.932 -9.427 1.00 87.75 165 PRO A N 1
ATOM 1314 C CA . PRO A 1 165 ? -23.676 -32.726 -10.576 1.00 87.75 165 PRO A CA 1
ATOM 1315 C C . PRO A 1 165 ? -23.915 -34.031 -11.344 1.00 87.75 165 PRO A C 1
ATOM 1317 O O . PRO A 1 165 ? -22.968 -34.745 -11.680 1.00 87.75 165 PRO A O 1
ATOM 1320 N N . ALA A 1 166 ? -25.173 -34.316 -11.694 1.00 77.31 166 ALA A N 1
ATOM 1321 C CA . ALA A 1 166 ? -25.553 -35.549 -12.394 1.00 77.31 166 ALA A CA 1
ATOM 1322 C C . ALA A 1 166 ? -24.795 -35.751 -13.721 1.00 77.31 166 ALA A C 1
ATOM 1324 O O . ALA A 1 166 ? -24.479 -36.875 -14.107 1.00 77.31 166 ALA A O 1
ATOM 1325 N N . SER A 1 167 ? -24.423 -34.658 -14.392 1.00 82.94 167 SER A N 1
ATOM 1326 C CA . SER A 1 167 ? -23.614 -34.678 -15.615 1.00 82.94 167 SER A CA 1
ATOM 1327 C C . SER A 1 167 ? -22.217 -35.286 -15.428 1.00 82.94 167 SER A C 1
ATOM 1329 O O . SER A 1 167 ? -21.639 -35.781 -16.395 1.00 82.94 167 SER A O 1
ATOM 1331 N N . VAL A 1 168 ? -21.670 -35.262 -14.209 1.00 83.44 168 VAL A N 1
ATOM 1332 C CA . VAL A 1 168 ? -20.380 -35.874 -13.862 1.00 83.44 168 VAL A CA 1
ATOM 1333 C C . VAL A 1 168 ? -20.552 -37.368 -13.596 1.00 83.44 168 VAL A C 1
ATOM 1335 O O . VAL A 1 168 ? -19.762 -38.162 -14.100 1.00 83.44 168 VAL A O 1
ATOM 1338 N N . LEU A 1 169 ? -21.614 -37.756 -12.884 1.00 79.56 169 LEU A N 1
ATOM 1339 C CA . LEU A 1 169 ? -21.935 -39.162 -12.612 1.00 79.56 169 LEU A CA 1
ATOM 1340 C C . LEU A 1 169 ? -22.200 -39.950 -13.900 1.00 79.56 169 LEU A C 1
ATOM 1342 O O . LEU A 1 169 ? -21.706 -41.058 -14.050 1.00 79.56 169 LEU A O 1
ATOM 1346 N N . LEU A 1 170 ? -22.882 -39.349 -14.879 1.00 82.31 170 LEU A N 1
ATOM 1347 C CA . LEU A 1 170 ? -23.139 -39.984 -16.180 1.00 82.31 170 LEU A CA 1
ATOM 1348 C C . LEU A 1 170 ? -21.869 -40.271 -16.999 1.00 82.31 170 LEU A C 1
ATOM 1350 O O . LEU A 1 170 ? -21.907 -41.060 -17.941 1.00 82.31 170 LEU A O 1
ATOM 1354 N N . ARG A 1 171 ? -20.743 -39.622 -16.678 1.00 83.88 171 ARG A N 1
ATOM 1355 C CA . ARG A 1 171 ? -19.450 -39.846 -17.345 1.00 83.88 171 ARG A CA 1
ATOM 1356 C C . ARG A 1 171 ? -18.610 -40.924 -16.664 1.00 83.88 171 ARG A C 1
ATOM 1358 O O . ARG A 1 171 ? -17.643 -41.388 -17.265 1.00 83.88 171 ARG A O 1
ATOM 1365 N N . LEU A 1 172 ? -18.960 -41.311 -15.439 1.00 77.88 172 LEU A N 1
ATOM 1366 C CA . LEU A 1 172 ? -18.385 -42.467 -14.763 1.00 77.88 172 LEU A CA 1
ATOM 1367 C C . LEU A 1 172 ? -18.967 -43.723 -15.421 1.00 77.88 172 LEU A C 1
ATOM 1369 O O . LEU A 1 172 ? -20.077 -44.148 -15.115 1.00 77.88 172 LEU A O 1
ATOM 1373 N N . LYS A 1 173 ? -18.232 -44.280 -16.388 1.00 64.50 173 LYS A N 1
ATOM 1374 C CA . LYS A 1 173 ? -18.515 -45.630 -16.881 1.00 64.50 173 LYS A CA 1
ATOM 1375 C C . LYS A 1 173 ? -18.058 -46.651 -15.827 1.00 64.50 173 LYS A C 1
ATOM 1377 O O . LYS A 1 173 ? -17.023 -46.401 -15.205 1.00 64.50 173 LYS A O 1
ATOM 1382 N N . PRO A 1 174 ? -18.812 -47.743 -15.624 1.00 57.91 174 PRO A N 1
ATOM 1383 C CA . PRO A 1 174 ? -18.381 -48.858 -14.787 1.00 57.91 174 PRO A CA 1
ATOM 1384 C C . PRO A 1 174 ? -17.133 -49.547 -15.351 1.00 57.91 174 PRO A C 1
ATOM 1386 O O . PRO A 1 174 ? -16.932 -49.495 -16.590 1.00 57.91 174 PRO A O 1
#

Radius of gyration: 22.81 Å; chains: 1; bounding box: 52×64×43 Å

Secondary structure (DSSP, 8-state):
---------S-EE-HHHHHHHH--SSS--EEEETTTTEEEE-SSTT-SSPBP-PPPHHHHHHHHHHHHHTS-TTT--HHHHHHHHTT--GGGS-HHHHHHHHHHHHHHHHHHHHHHHHHTT-PPPTTSEE---S----TTTHHHHHHHHHHHH--HHHHHT----HHHHTT---

Foldseek 3Di:
DDDDPPDPPAWDFDPQLLCQAAVQPDPWWWFQDPVVRGIDTAPDPPRDGDTRNHDHLVVVLVLLVVLQVPDDPVLNDPLSVCCSVVVNPLVSDDPVSSVVSVVSSRVVSVVSRVVVCVVVVHDRDPVSTPGPPPPPPPPDPVVVVVVVVVVVPDDPVRVVVDDDPVVVVVPDDD

pLDDT: mean 82.78, std 15.33, range [35.0, 97.19]